Protein AF-F3FX16-F1 (afdb_monomer_lite)

InterPro domains:
  IPR000873 AMP-dependent synthetase/ligase domain [PF00501] (1-77)

Secondary structure (DSSP, 8-state):
---B----TTS-HHHHHHHHHHH--S-EEE-TTTGGGSPP-SSPEEETTS--TTS--SPP-----TTS--B------

Structure (mmCIF, N/CA/C/O backbone):
data_AF-F3FX16-F1
#
_entry.id   AF-F3FX16-F1
#
loop_
_atom_site.group_PDB
_atom_site.id
_atom_site.type_symbol
_atom_site.label_atom_id
_atom_site.label_alt_id
_atom_site.label_comp_id
_atom_site.label_asym_id
_atom_site.label_entity_id
_atom_site.label_seq_id
_atom_site.pdbx_PDB_ins_code
_atom_site.Cartn_x
_atom_site.Cartn_y
_atom_site.Cartn_z
_atom_site.occupancy
_atom_site.B_iso_or_equiv
_atom_site.auth_seq_id
_atom_site.auth_comp_id
_atom_site.auth_asym_id
_atom_site.auth_atom_id
_atom_site.pdbx_PDB_model_num
ATOM 1 N N . GLY A 1 1 ? 8.135 -1.722 -9.477 1.00 90.62 1 GLY A N 1
ATOM 2 C CA . GLY A 1 1 ? 7.452 -0.475 -9.861 1.00 90.62 1 GLY A CA 1
ATOM 3 C C . GLY A 1 1 ? 6.043 -0.428 -9.316 1.00 90.62 1 GLY A C 1
ATOM 4 O O . GLY A 1 1 ? 5.118 -0.294 -10.100 1.00 90.62 1 GLY A O 1
ATOM 5 N N . ALA A 1 2 ? 5.886 -0.569 -8.000 1.00 93.50 2 ALA A N 1
ATOM 6 C CA . ALA A 1 2 ? 4.614 -0.318 -7.329 1.00 93.50 2 ALA A CA 1
ATOM 7 C C . ALA A 1 2 ? 4.562 1.148 -6.867 1.00 93.50 2 ALA A C 1
ATOM 9 O O . ALA A 1 2 ? 5.599 1.815 -6.839 1.00 93.50 2 ALA A O 1
ATOM 10 N N . ALA A 1 3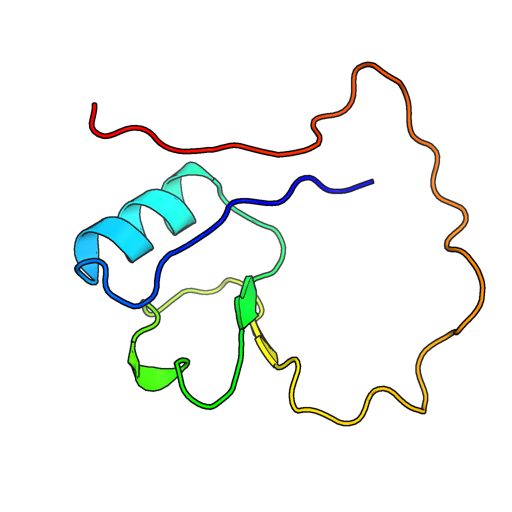 ? 3.377 1.609 -6.480 1.00 95.94 3 ALA A N 1
ATOM 11 C CA . ALA A 1 3 ? 3.180 2.857 -5.752 1.00 95.94 3 ALA A CA 1
ATOM 12 C C . ALA A 1 3 ? 2.838 2.543 -4.292 1.00 95.94 3 ALA A C 1
ATOM 14 O O . ALA A 1 3 ? 2.264 1.488 -4.019 1.00 95.94 3 ALA A O 1
ATOM 15 N N . TYR A 1 4 ? 3.162 3.447 -3.368 1.00 96.88 4 TYR A N 1
ATOM 16 C CA . TYR A 1 4 ? 2.784 3.285 -1.963 1.00 96.88 4 TYR A CA 1
ATOM 17 C C . TYR A 1 4 ? 1.654 4.236 -1.556 1.00 96.88 4 TYR A C 1
ATOM 19 O O . TYR A 1 4 ? 1.547 5.358 -2.061 1.00 96.88 4 TYR A O 1
ATOM 27 N N . VAL A 1 5 ? 0.835 3.777 -0.611 1.00 97.25 5 VAL A N 1
ATOM 28 C CA . VAL A 1 5 ? -0.205 4.566 0.055 1.00 97.25 5 VAL A CA 1
ATOM 29 C C . VAL A 1 5 ? 0.145 4.617 1.540 1.00 97.25 5 VAL A C 1
ATOM 31 O O . VAL A 1 5 ? 0.159 3.569 2.185 1.00 97.25 5 VAL A O 1
ATOM 34 N N . PRO A 1 6 ? 0.502 5.787 2.096 1.00 95.69 6 PRO A N 1
ATOM 35 C CA . PRO A 1 6 ? 0.823 5.886 3.508 1.00 95.69 6 PRO A CA 1
ATOM 36 C C . PRO A 1 6 ? -0.455 5.795 4.346 1.00 95.69 6 PRO A C 1
ATOM 38 O O . PRO A 1 6 ? -1.439 6.485 4.079 1.00 95.69 6 PRO A O 1
ATOM 41 N N . LEU A 1 7 ? -0.408 4.969 5.388 1.00 93.62 7 LEU A N 1
ATOM 42 C CA . LEU A 1 7 ? -1.452 4.842 6.398 1.00 93.62 7 LEU A CA 1
ATOM 43 C C . LEU A 1 7 ? -0.869 5.239 7.754 1.00 93.62 7 LEU A C 1
ATOM 45 O O . LEU A 1 7 ? 0.190 4.741 8.131 1.00 93.62 7 LEU A O 1
ATOM 49 N N . ASP A 1 8 ? -1.552 6.128 8.475 1.00 93.88 8 ASP A N 1
ATOM 50 C CA . ASP A 1 8 ? -1.195 6.487 9.849 1.00 93.88 8 ASP A CA 1
ATOM 51 C C . ASP A 1 8 ? -1.961 5.578 10.827 1.00 93.88 8 ASP A C 1
ATOM 53 O O . ASP A 1 8 ? -3.189 5.673 10.891 1.00 93.88 8 ASP A O 1
ATOM 57 N N . PRO A 1 9 ? -1.282 4.717 11.608 1.00 92.81 9 PRO A N 1
ATOM 58 C CA . PRO A 1 9 ? -1.927 3.845 12.590 1.00 92.81 9 PRO A CA 1
ATOM 59 C C . PRO A 1 9 ? -2.733 4.584 13.668 1.00 92.81 9 PRO A C 1
ATOM 61 O O . PRO A 1 9 ? -3.550 3.958 14.338 1.00 92.81 9 PRO A O 1
ATOM 64 N N . ALA A 1 10 ? -2.505 5.889 13.859 1.00 93.19 10 ALA A N 1
ATOM 65 C CA . ALA A 1 10 ? -3.276 6.723 14.777 1.00 93.19 10 ALA A CA 1
ATOM 66 C C . ALA A 1 10 ? -4.652 7.132 14.220 1.00 93.19 10 ALA A C 1
ATOM 68 O O . ALA A 1 10 ? -5.466 7.699 14.955 1.00 93.19 10 ALA A O 1
ATOM 69 N N . TYR A 1 11 ? -4.931 6.879 12.938 1.00 93.50 11 TYR A N 1
ATOM 70 C CA . TYR A 1 11 ? -6.244 7.143 12.362 1.00 93.50 11 TYR A CA 1
ATOM 71 C C . TYR A 1 11 ? -7.304 6.150 12.848 1.00 93.50 11 TYR A C 1
ATOM 73 O O . TYR A 1 11 ? -6.990 4.995 13.140 1.00 93.50 11 TYR A O 1
ATOM 81 N N . PRO A 1 12 ? -8.581 6.579 12.904 1.00 94.00 12 PRO A N 1
ATOM 82 C CA . PRO A 1 12 ? -9.689 5.678 13.190 1.00 94.00 12 PRO A CA 1
ATOM 83 C C . PRO A 1 12 ? -9.699 4.476 12.243 1.00 94.00 12 PRO A C 1
ATOM 85 O O . PRO A 1 12 ? -9.378 4.604 11.056 1.00 94.00 12 PRO A O 1
ATOM 88 N N . ILE A 1 13 ? -10.119 3.321 12.757 1.00 95.00 13 ILE A N 1
ATOM 89 C CA . ILE A 1 13 ? -10.123 2.057 12.013 1.00 95.00 13 ILE A CA 1
ATOM 90 C C . ILE A 1 13 ? -10.948 2.153 10.724 1.00 95.00 13 ILE A C 1
ATOM 92 O O . ILE A 1 13 ? -10.566 1.597 9.699 1.00 95.00 13 ILE A O 1
ATOM 96 N N . GLU A 1 14 ? -12.031 2.931 10.736 1.00 94.12 14 GLU A N 1
ATOM 97 C CA . GLU A 1 14 ? -12.900 3.156 9.582 1.00 94.12 14 GLU A CA 1
ATOM 98 C C . GLU A 1 14 ? -12.165 3.906 8.468 1.00 94.12 14 GLU A C 1
ATOM 100 O O . GLU A 1 14 ? -12.362 3.625 7.287 1.00 94.12 14 GLU A O 1
ATOM 105 N N . ARG A 1 15 ? -11.280 4.843 8.831 1.00 94.19 15 ARG A N 1
ATOM 106 C CA . ARG A 1 15 ? -10.468 5.600 7.870 1.00 94.19 15 ARG A CA 1
ATOM 107 C C . ARG A 1 15 ? -9.384 4.725 7.251 1.00 94.19 15 ARG A C 1
ATOM 109 O O . ARG A 1 15 ? -9.118 4.853 6.054 1.00 94.19 15 ARG A O 1
ATOM 116 N N . LEU A 1 16 ? -8.779 3.846 8.046 1.00 94.75 16 LEU A N 1
ATOM 117 C CA . LEU A 1 16 ? -7.819 2.860 7.557 1.00 94.75 16 LEU A CA 1
ATOM 118 C C . LEU A 1 16 ? -8.491 1.869 6.603 1.00 94.75 16 LEU A C 1
ATOM 120 O O . LEU A 1 16 ? -7.988 1.674 5.501 1.00 94.75 16 LEU A O 1
ATOM 124 N N . ALA A 1 17 ? -9.649 1.322 6.987 1.00 94.88 17 ALA A N 1
ATOM 125 C CA . ALA A 1 17 ? -10.430 0.403 6.161 1.00 94.88 17 ALA A CA 1
ATOM 126 C C . ALA A 1 17 ? -10.844 1.047 4.833 1.00 94.88 17 ALA A C 1
ATOM 128 O O . ALA A 1 17 ? -10.548 0.503 3.778 1.00 94.88 17 ALA A O 1
ATOM 129 N N . TYR A 1 18 ? -11.411 2.258 4.877 1.00 94.19 18 TYR A N 1
ATOM 130 C CA . TYR A 1 18 ? -11.768 3.015 3.675 1.00 94.19 18 TYR A CA 1
ATOM 131 C C . TYR A 1 18 ? -10.581 3.176 2.720 1.00 94.19 18 TYR A C 1
ATOM 133 O O . TYR A 1 18 ? -10.704 2.954 1.521 1.00 94.19 18 TYR A O 1
ATOM 141 N N . THR A 1 19 ? -9.426 3.581 3.254 1.00 94.75 19 THR A N 1
ATOM 142 C CA . THR A 1 19 ? -8.243 3.844 2.427 1.00 94.75 19 THR A CA 1
ATOM 143 C C . THR A 1 19 ? -7.704 2.549 1.821 1.00 94.75 19 THR A C 1
ATOM 145 O O . THR A 1 19 ? -7.272 2.540 0.669 1.00 94.75 19 THR A O 1
ATOM 148 N N . LEU A 1 20 ? -7.744 1.450 2.576 1.00 94.94 20 LEU A N 1
ATOM 149 C CA . LEU A 1 20 ? -7.310 0.136 2.118 1.00 94.94 20 LEU A CA 1
ATOM 150 C C . LEU A 1 20 ? -8.234 -0.419 1.023 1.00 94.94 20 LEU A C 1
ATOM 152 O O . LEU A 1 20 ? -7.737 -0.897 0.006 1.00 94.94 20 LEU A O 1
ATOM 156 N N . ASP A 1 21 ? -9.549 -0.290 1.200 1.00 94.81 21 ASP A N 1
ATOM 157 C CA . ASP A 1 21 ? -10.555 -0.748 0.236 1.00 94.81 21 ASP A CA 1
ATOM 158 C C . ASP A 1 21 ? -10.508 0.061 -1.069 1.00 94.81 21 ASP A C 1
ATOM 160 O O . ASP A 1 21 ? -10.545 -0.515 -2.154 1.00 94.81 21 ASP A O 1
ATOM 164 N N . ASP A 1 22 ? -10.389 1.390 -0.980 1.00 95.75 22 ASP A N 1
ATOM 165 C CA . ASP A 1 22 ? -10.365 2.275 -2.152 1.00 95.75 22 ASP A CA 1
ATOM 166 C C . ASP A 1 22 ? -9.056 2.160 -2.950 1.00 95.75 22 ASP A C 1
ATOM 168 O O . ASP A 1 22 ? -9.070 2.153 -4.181 1.00 95.75 22 ASP A O 1
ATOM 172 N N . SER A 1 23 ? -7.914 2.031 -2.264 1.00 95.25 23 SER A N 1
ATOM 173 C CA . SER A 1 23 ? -6.613 1.901 -2.936 1.00 95.25 23 SER A CA 1
ATOM 174 C C . SER A 1 23 ? -6.305 0.487 -3.434 1.00 95.25 23 SER A C 1
ATOM 176 O O . SER A 1 23 ? -5.434 0.338 -4.294 1.00 95.25 23 SER A O 1
ATOM 178 N N . ALA A 1 24 ? -7.001 -0.530 -2.909 1.00 95.00 24 ALA A N 1
ATOM 179 C CA . ALA A 1 24 ? -6.858 -1.946 -3.252 1.00 95.00 24 ALA A CA 1
ATOM 180 C C . ALA A 1 24 ? -5.387 -2.393 -3.442 1.00 95.00 24 ALA A C 1
ATOM 182 O O . ALA A 1 24 ? -5.013 -2.878 -4.520 1.00 95.00 24 ALA A O 1
ATOM 183 N N . PRO A 1 25 ? -4.508 -2.203 -2.436 1.00 96.56 25 PRO A N 1
ATOM 184 C CA . PRO A 1 25 ? -3.097 -2.505 -2.595 1.00 96.56 25 PRO A CA 1
ATOM 185 C C . PRO A 1 25 ? -2.867 -4.014 -2.659 1.00 96.56 25 PRO A C 1
ATOM 187 O O . PRO A 1 25 ? -3.552 -4.811 -2.023 1.00 96.56 25 PRO A O 1
ATOM 190 N N . VAL A 1 26 ? -1.826 -4.410 -3.388 1.00 96.62 26 VAL A N 1
ATOM 191 C CA . VAL A 1 26 ? -1.441 -5.824 -3.525 1.00 96.62 26 VAL A CA 1
ATOM 192 C C . VAL A 1 26 ? -0.809 -6.410 -2.257 1.00 96.62 26 VAL A C 1
ATOM 194 O O . VAL A 1 26 ? -0.747 -7.627 -2.116 1.00 96.62 26 VAL A O 1
ATOM 197 N N . ALA A 1 27 ? -0.306 -5.558 -1.360 1.00 96.50 27 ALA A N 1
ATOM 198 C CA . ALA A 1 27 ? 0.283 -5.937 -0.081 1.00 96.50 27 ALA A CA 1
ATOM 199 C C . ALA A 1 27 ? 0.273 -4.744 0.886 1.00 96.50 27 ALA A C 1
ATOM 201 O O . ALA A 1 27 ? 0.357 -3.589 0.460 1.00 96.50 27 ALA A O 1
ATOM 202 N N . LEU A 1 28 ? 0.235 -5.036 2.184 1.00 96.44 28 LEU A N 1
ATOM 203 C CA . LEU A 1 28 ? 0.337 -4.066 3.266 1.00 96.44 28 LEU A CA 1
ATOM 204 C C . LEU A 1 28 ? 1.656 -4.268 4.013 1.00 96.44 28 LEU A C 1
ATOM 206 O O . LEU A 1 28 ? 1.907 -5.336 4.564 1.00 96.44 28 LEU A O 1
ATOM 210 N N . LEU A 1 29 ? 2.493 -3.233 4.055 1.00 95.94 29 LEU A N 1
ATOM 211 C CA . LEU A 1 29 ? 3.707 -3.233 4.871 1.00 95.94 29 LEU A CA 1
ATOM 212 C C . LEU A 1 29 ? 3.370 -2.724 6.274 1.00 95.94 29 LEU A C 1
ATOM 214 O O . LEU A 1 29 ? 2.769 -1.660 6.410 1.00 95.94 29 LEU A O 1
ATOM 218 N N . SER A 1 30 ? 3.768 -3.458 7.312 1.00 95.69 30 SER A N 1
ATOM 219 C CA . SER A 1 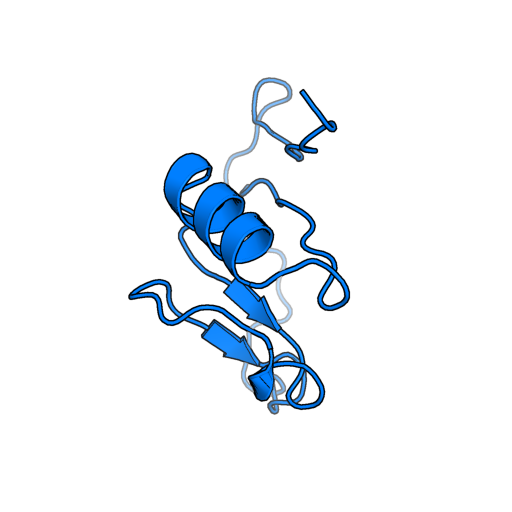30 ? 3.496 -3.088 8.706 1.00 95.69 30 SER A CA 1
ATOM 220 C C . SER A 1 30 ? 4.651 -3.447 9.635 1.00 95.69 30 SER A C 1
ATOM 222 O O . SER A 1 30 ? 5.510 -4.258 9.306 1.00 95.69 30 SER A O 1
ATOM 224 N N . GLN A 1 31 ? 4.629 -2.887 10.841 1.00 95.50 31 GLN A N 1
ATOM 225 C CA . GLN A 1 31 ? 5.425 -3.344 11.980 1.00 95.50 31 GLN A CA 1
ATOM 226 C C . GLN A 1 31 ? 4.529 -4.075 12.980 1.00 95.50 31 GLN A C 1
ATOM 228 O O . GLN A 1 31 ? 3.332 -3.788 13.076 1.00 95.50 31 GLN A O 1
ATOM 233 N N . ARG A 1 32 ? 5.096 -5.001 13.751 1.00 95.06 32 ARG A N 1
ATOM 234 C CA . ARG A 1 32 ? 4.396 -5.803 14.766 1.00 95.06 32 ARG A CA 1
ATOM 235 C C . ARG A 1 32 ? 3.747 -4.935 15.844 1.00 95.06 32 ARG A C 1
ATOM 237 O O . ARG A 1 32 ? 2.694 -5.293 16.359 1.00 95.06 32 ARG A O 1
ATOM 244 N N . SER A 1 33 ? 4.335 -3.776 16.144 1.00 95.31 33 SER A N 1
ATOM 245 C CA . SER A 1 33 ? 3.830 -2.801 17.122 1.00 95.31 33 SER A CA 1
ATOM 246 C C . SER A 1 33 ? 2.456 -2.216 16.775 1.00 95.31 33 SER A C 1
ATOM 248 O O . SER A 1 33 ? 1.722 -1.838 17.684 1.00 95.31 33 SER A O 1
ATOM 250 N N . VAL A 1 34 ? 2.101 -2.152 15.488 1.00 94.25 34 VAL A N 1
ATOM 251 C CA . VAL A 1 34 ? 0.865 -1.512 14.999 1.00 94.25 34 VAL A CA 1
ATOM 252 C C . VAL A 1 34 ? -0.092 -2.488 14.315 1.00 94.25 34 VAL A C 1
ATOM 254 O O . VAL A 1 34 ? -1.191 -2.104 13.941 1.00 94.25 34 VAL A O 1
ATOM 257 N N . GLN A 1 35 ?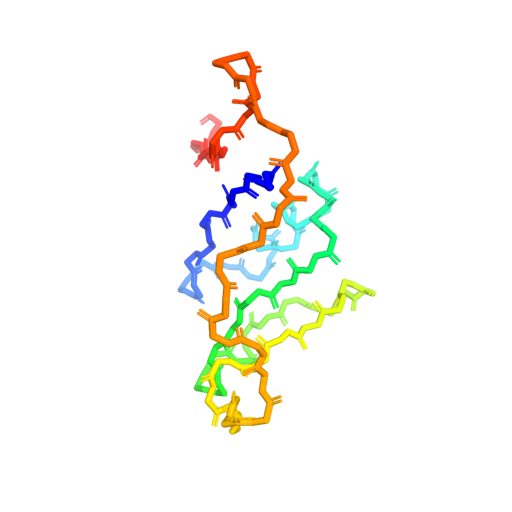 0.258 -3.773 14.202 1.00 91.12 35 GLN A N 1
ATOM 258 C CA . GLN A 1 35 ? -0.625 -4.773 13.582 1.00 91.12 35 GLN A CA 1
ATOM 259 C C . GLN A 1 35 ? -1.992 -4.883 14.273 1.00 91.12 35 GLN A C 1
ATOM 261 O O . GLN A 1 35 ? -2.992 -5.136 13.610 1.00 91.12 35 GLN A O 1
ATOM 266 N N . GLY A 1 36 ? -2.054 -4.645 15.587 1.00 90.81 36 GLY A N 1
ATOM 267 C CA . GLY A 1 36 ? -3.310 -4.655 16.344 1.00 90.81 36 GLY A CA 1
ATOM 268 C C . GLY A 1 36 ? -4.265 -3.498 16.026 1.00 90.81 36 GLY A C 1
ATOM 269 O O . GLY A 1 36 ? -5.408 -3.537 16.472 1.00 90.81 36 GLY A O 1
ATOM 270 N N . THR A 1 37 ? -3.821 -2.476 15.287 1.00 90.81 37 THR A N 1
ATOM 271 C CA . THR A 1 37 ? -4.652 -1.332 14.870 1.00 90.81 37 THR A CA 1
ATOM 272 C C . THR A 1 37 ? -5.068 -1.411 13.403 1.00 90.81 37 THR A C 1
ATOM 274 O O . THR A 1 37 ? -5.770 -0.524 12.923 1.00 90.81 37 THR A O 1
ATOM 277 N N . LEU A 1 38 ? -4.635 -2.447 12.678 1.00 92.06 38 LEU A N 1
ATOM 278 C CA . LEU A 1 38 ? -4.975 -2.619 11.271 1.00 92.06 38 LEU A CA 1
ATOM 279 C C . LEU A 1 38 ? -6.405 -3.153 11.111 1.00 92.06 38 LEU A C 1
ATOM 281 O O . LEU A 1 38 ? -6.842 -3.994 11.902 1.00 92.06 38 LEU A O 1
ATOM 285 N N . PRO A 1 39 ? -7.140 -2.704 10.079 1.00 92.94 39 PRO A N 1
ATOM 286 C CA . PRO A 1 39 ? -8.434 -3.281 9.749 1.00 92.94 39 PRO A CA 1
ATOM 287 C C . PRO A 1 39 ? -8.273 -4.736 9.302 1.00 92.94 39 PRO A C 1
ATOM 289 O O . PRO A 1 39 ? -7.261 -5.117 8.710 1.00 92.94 39 PRO A O 1
ATOM 292 N N . VAL A 1 40 ? -9.298 -5.551 9.555 1.00 89.81 40 VAL A N 1
ATOM 293 C CA . VAL A 1 40 ? -9.369 -6.902 8.990 1.00 89.81 40 VAL A CA 1
ATOM 294 C C . VAL A 1 40 ? -9.499 -6.773 7.475 1.00 89.81 40 VAL A C 1
ATOM 296 O O . VAL A 1 40 ? -10.415 -6.116 6.988 1.00 89.81 40 VAL A O 1
ATOM 299 N N . SER A 1 41 ? -8.580 -7.390 6.739 1.00 90.62 41 SER A N 1
ATOM 300 C CA . SER A 1 41 ? -8.528 -7.343 5.281 1.00 90.62 41 SER A CA 1
ATOM 301 C C . SER A 1 41 ? -7.947 -8.641 4.726 1.00 90.62 41 SER A C 1
ATOM 303 O O . SER A 1 41 ? -7.210 -9.343 5.418 1.00 90.62 41 SER A O 1
ATOM 305 N N . GLU A 1 42 ? -8.270 -8.952 3.472 1.00 92.44 42 GLU A N 1
ATOM 306 C CA . GLU A 1 42 ? -7.666 -10.061 2.724 1.00 92.44 42 GLU A CA 1
ATOM 307 C C . GLU A 1 42 ? -6.301 -9.688 2.119 1.00 92.44 42 GLU A C 1
ATOM 309 O O . GLU A 1 42 ? -5.607 -10.548 1.576 1.00 92.44 42 GLU A O 1
ATOM 314 N N . VAL A 1 43 ? -5.897 -8.413 2.213 1.00 95.38 43 VAL A N 1
ATOM 315 C CA . VAL A 1 43 ? -4.604 -7.941 1.708 1.00 95.38 43 VAL A CA 1
ATOM 316 C C . VAL A 1 43 ? -3.462 -8.634 2.467 1.00 95.38 43 VAL A C 1
ATOM 318 O O . VAL A 1 43 ? -3.417 -8.568 3.699 1.00 95.38 43 VAL A O 1
ATOM 321 N N . PRO A 1 44 ? -2.495 -9.255 1.764 1.00 95.38 44 PRO A N 1
ATOM 322 C CA . PRO A 1 44 ? -1.330 -9.861 2.398 1.00 95.38 44 PRO A CA 1
ATOM 323 C C . PRO A 1 44 ? -0.539 -8.841 3.220 1.00 95.38 44 PRO A C 1
ATOM 325 O O . PRO A 1 44 ? -0.130 -7.800 2.701 1.00 95.38 44 PRO A O 1
ATOM 328 N N . VAL A 1 45 ? -0.288 -9.153 4.493 1.00 95.00 45 VAL A N 1
ATOM 329 C CA . VAL A 1 45 ? 0.504 -8.302 5.388 1.00 95.00 45 VAL A CA 1
ATOM 330 C C . VAL A 1 45 ? 1.942 -8.803 5.434 1.00 95.00 45 VAL A C 1
ATOM 332 O O . VAL A 1 45 ? 2.194 -9.953 5.787 1.00 95.00 45 VAL A O 1
ATOM 335 N N . ILE A 1 46 ? 2.886 -7.923 5.113 1.00 94.75 46 ILE A N 1
ATOM 336 C CA . ILE A 1 46 ? 4.324 -8.157 5.251 1.00 94.75 46 ILE A CA 1
ATOM 337 C C . ILE A 1 46 ? 4.795 -7.405 6.494 1.00 94.75 46 ILE A C 1
ATOM 339 O O . ILE A 1 46 ? 4.700 -6.175 6.575 1.00 94.75 46 ILE A O 1
ATOM 343 N N . CYS A 1 47 ? 5.295 -8.151 7.475 1.00 94.44 47 CYS A N 1
ATOM 344 C CA . CYS A 1 47 ? 5.850 -7.591 8.696 1.00 94.44 47 CYS A CA 1
ATOM 345 C C . CYS A 1 47 ? 7.323 -7.236 8.480 1.00 94.44 47 CYS A C 1
ATOM 347 O O . CYS A 1 47 ? 8.153 -8.105 8.239 1.00 94.44 47 CYS A O 1
ATOM 349 N N . LEU A 1 48 ? 7.657 -5.953 8.595 1.00 93.50 48 LEU A N 1
ATOM 350 C CA . LEU A 1 48 ? 9.022 -5.451 8.413 1.00 93.50 48 LEU A CA 1
ATOM 351 C C . LEU A 1 48 ? 9.976 -5.859 9.545 1.00 93.50 48 LEU A C 1
ATOM 353 O O . LEU A 1 48 ? 11.183 -5.703 9.403 1.00 93.50 48 LEU A O 1
ATOM 357 N N . ASP A 1 49 ? 9.439 -6.362 10.659 1.00 95.00 49 ASP A N 1
ATOM 358 C CA . ASP A 1 49 ? 10.228 -6.868 11.786 1.00 95.00 49 ASP A CA 1
ATOM 359 C C . ASP A 1 49 ? 10.627 -8.347 11.620 1.00 95.00 49 ASP A C 1
ATOM 361 O O . ASP A 1 49 ? 11.223 -8.920 12.535 1.00 95.00 49 ASP A O 1
ATOM 365 N N . ASP A 1 50 ? 10.228 -8.992 10.520 1.00 93.25 50 ASP A N 1
ATOM 366 C CA . ASP A 1 50 ? 10.632 -10.363 10.208 1.00 93.25 50 ASP A CA 1
ATOM 367 C C . ASP A 1 50 ? 12.036 -10.390 9.588 1.00 93.25 50 ASP A C 1
ATOM 369 O O . ASP A 1 50 ? 12.531 -9.390 9.065 1.00 93.25 50 ASP A O 1
ATOM 373 N N . ASP A 1 51 ? 12.703 -11.541 9.678 1.00 91.50 51 ASP A N 1
ATOM 374 C CA . ASP A 1 51 ? 14.043 -11.700 9.123 1.00 91.50 51 ASP A CA 1
ATOM 375 C C . ASP A 1 51 ? 13.980 -11.817 7.594 1.00 91.50 51 ASP A C 1
ATOM 377 O O . ASP A 1 51 ? 13.340 -12.719 7.058 1.00 91.50 51 ASP A O 1
ATOM 381 N N . LEU A 1 52 ? 14.649 -10.895 6.900 1.00 88.75 52 LEU A N 1
ATOM 382 C CA . LEU A 1 52 ? 14.707 -10.823 5.436 1.00 88.75 52 LEU A CA 1
ATOM 383 C C . LEU A 1 52 ? 16.093 -11.208 4.895 1.00 88.75 52 LEU A C 1
ATOM 385 O O . LEU A 1 52 ? 16.409 -10.914 3.745 1.00 88.75 52 LEU A O 1
ATOM 389 N N . GLN A 1 53 ? 16.950 -11.828 5.713 1.00 89.88 53 GLN A N 1
ATOM 390 C CA . GLN A 1 53 ? 18.316 -12.204 5.319 1.00 89.88 53 GLN A CA 1
ATOM 391 C C . GLN A 1 53 ? 18.384 -13.149 4.113 1.00 89.88 53 GLN A C 1
ATOM 393 O O . GLN A 1 53 ? 19.362 -13.097 3.368 1.00 89.88 53 GLN A O 1
ATOM 398 N N . ASP A 1 54 ? 17.359 -13.977 3.912 1.00 90.62 54 ASP A N 1
ATOM 399 C CA . ASP A 1 54 ? 17.285 -14.921 2.791 1.00 90.62 54 ASP A CA 1
ATOM 400 C C . ASP A 1 54 ? 16.768 -14.279 1.488 1.00 90.62 54 ASP A C 1
ATOM 402 O O . ASP A 1 54 ? 16.797 -14.908 0.427 1.00 90.62 54 ASP A O 1
ATOM 406 N N . GLU A 1 55 ? 16.316 -13.022 1.536 1.00 91.19 55 GLU A N 1
ATOM 407 C CA . GLU A 1 55 ? 15.811 -12.312 0.364 1.00 9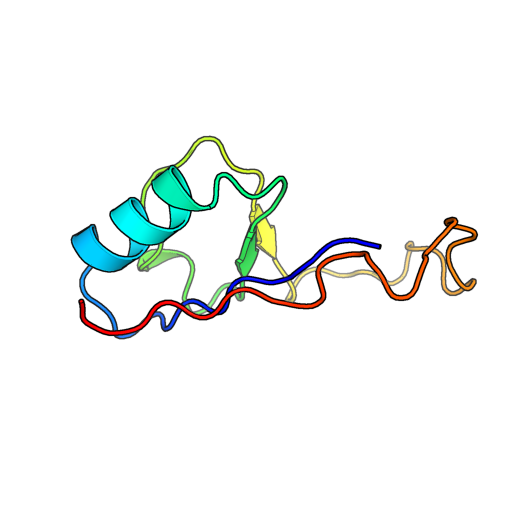1.19 55 GLU A CA 1
ATOM 408 C C . GLU A 1 55 ? 16.939 -11.790 -0.537 1.00 91.19 55 GLU A C 1
ATOM 410 O O . GLU A 1 55 ? 18.052 -11.462 -0.117 1.00 91.19 55 GLU A O 1
ATOM 415 N N . SER A 1 56 ? 16.641 -11.679 -1.832 1.00 92.88 56 SER A N 1
ATOM 416 C CA . SER A 1 56 ? 17.611 -11.200 -2.817 1.00 92.88 56 SER A CA 1
ATOM 417 C C . SER A 1 56 ? 18.014 -9.745 -2.564 1.00 92.88 56 SER A C 1
ATOM 419 O O . SER A 1 56 ? 17.192 -8.835 -2.627 1.00 92.88 56 SER A O 1
ATOM 421 N N . VAL A 1 57 ? 19.321 -9.504 -2.452 1.00 94.19 57 VAL A N 1
ATOM 422 C CA . VAL A 1 57 ? 19.915 -8.154 -2.403 1.00 94.19 57 VAL A CA 1
ATOM 423 C C . VAL A 1 57 ? 20.118 -7.519 -3.784 1.00 94.19 57 VAL A C 1
ATOM 425 O O . VAL A 1 57 ? 20.520 -6.361 -3.894 1.00 94.19 57 VAL A O 1
ATOM 428 N N . CYS A 1 58 ? 19.894 -8.270 -4.865 1.00 95.88 58 CYS A N 1
ATOM 429 C CA . CYS A 1 58 ? 20.031 -7.750 -6.219 1.00 95.88 58 CYS A CA 1
ATOM 430 C C . CYS A 1 58 ? 18.893 -6.783 -6.561 1.00 95.88 58 CYS A C 1
ATOM 432 O O . CYS A 1 58 ? 17.734 -7.021 -6.226 1.00 95.88 58 CYS A O 1
ATOM 434 N N . ASN A 1 59 ? 19.218 -5.733 -7.321 1.00 93.25 59 ASN A N 1
ATOM 435 C CA . ASN A 1 59 ? 18.216 -4.801 -7.826 1.00 93.25 59 ASN A CA 1
ATOM 436 C C . ASN A 1 59 ? 17.160 -5.553 -8.658 1.00 93.25 59 ASN A C 1
ATOM 438 O O . ASN A 1 59 ? 17.530 -6.238 -9.623 1.00 93.25 59 ASN A O 1
ATOM 442 N N . PRO A 1 60 ? 15.860 -5.402 -8.350 1.00 91.88 60 PRO A N 1
ATOM 443 C CA . PRO A 1 60 ? 14.814 -6.092 -9.083 1.00 91.88 60 PRO A CA 1
ATOM 444 C C . PRO A 1 60 ? 14.750 -5.554 -10.516 1.00 91.88 60 PRO A C 1
ATOM 446 O O . PRO A 1 60 ? 14.682 -4.347 -10.752 1.00 91.88 60 PRO A O 1
ATOM 449 N N . GLN A 1 61 ? 14.779 -6.460 -11.490 1.00 93.94 61 GLN A N 1
ATOM 450 C CA . GLN A 1 61 ? 14.740 -6.112 -12.909 1.00 93.94 61 GLN A CA 1
ATOM 451 C C . GLN A 1 61 ? 13.284 -5.959 -13.357 1.00 93.94 61 GLN A C 1
ATOM 453 O O . GLN A 1 61 ? 12.675 -6.896 -13.866 1.00 93.94 61 GLN A O 1
ATOM 458 N N . VAL A 1 62 ? 12.707 -4.778 -13.117 1.00 92.69 62 VAL A N 1
ATOM 459 C CA . VAL A 1 62 ? 11.301 -4.477 -13.431 1.00 92.69 62 VAL A CA 1
ATOM 460 C C . VAL A 1 62 ? 11.232 -3.246 -14.335 1.00 92.69 62 VAL A C 1
ATOM 462 O O . VAL A 1 62 ? 11.813 -2.219 -13.979 1.00 92.69 62 VAL A O 1
ATOM 465 N N . PRO A 1 63 ? 10.523 -3.295 -15.478 1.00 93.75 63 PRO A N 1
ATOM 466 C CA . PRO A 1 63 ? 10.347 -2.116 -16.316 1.00 93.75 63 PRO A CA 1
ATOM 467 C C . PRO A 1 63 ? 9.529 -1.058 -15.566 1.00 93.75 63 PRO A C 1
ATOM 469 O O . PRO A 1 63 ? 8.456 -1.344 -15.036 1.00 93.75 63 PRO A O 1
ATOM 472 N N . VAL A 1 64 ? 10.041 0.169 -15.529 1.00 95.00 64 VAL A N 1
ATOM 473 C CA . VAL A 1 64 ? 9.365 1.344 -14.966 1.00 95.00 64 VAL A CA 1
ATOM 474 C C . VAL A 1 64 ? 9.491 2.514 -15.933 1.00 95.00 64 VAL A C 1
ATOM 476 O O . VAL A 1 64 ? 10.482 2.640 -16.651 1.00 95.00 64 VAL A O 1
ATOM 479 N N . THR A 1 65 ? 8.477 3.369 -15.965 1.00 96.62 65 THR A N 1
ATOM 480 C CA . THR A 1 65 ? 8.399 4.546 -16.834 1.00 96.62 65 THR A CA 1
ATOM 481 C C . THR A 1 65 ? 8.044 5.786 -16.011 1.00 96.62 65 THR A C 1
ATOM 483 O O . THR A 1 65 ? 7.412 5.650 -14.961 1.00 96.62 65 THR A O 1
ATOM 486 N N . PRO A 1 66 ? 8.358 7.005 -16.489 1.00 96.50 66 PRO A N 1
ATOM 487 C CA . PRO A 1 66 ? 7.965 8.242 -15.807 1.00 96.50 66 PRO A CA 1
ATOM 488 C C . PRO A 1 66 ? 6.450 8.423 -15.630 1.00 96.50 66 PRO A C 1
ATOM 490 O O . PRO A 1 66 ? 6.029 9.240 -14.821 1.00 96.50 66 PRO A O 1
ATOM 493 N N . GLY A 1 67 ? 5.631 7.689 -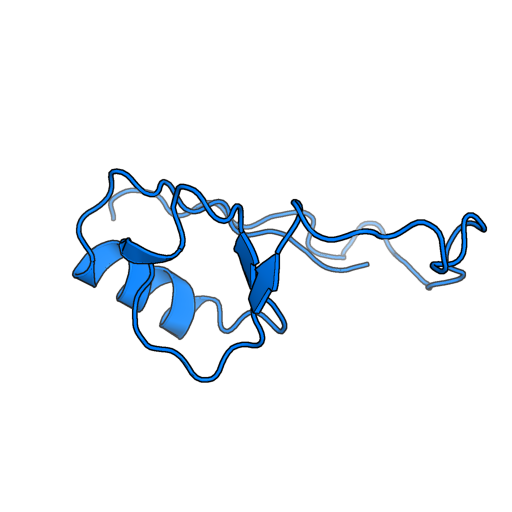16.391 1.00 96.56 67 GLY A N 1
ATOM 494 C CA . GLY A 1 67 ? 4.174 7.710 -16.265 1.00 96.56 67 GLY A CA 1
ATOM 495 C C 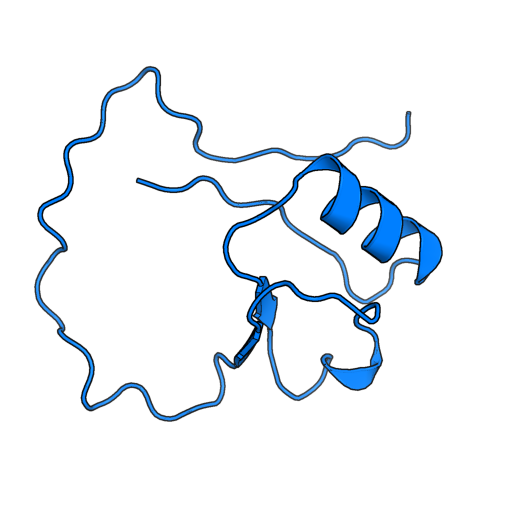. GLY A 1 67 ? 3.618 6.763 -15.198 1.00 96.56 67 GLY A C 1
ATOM 496 O O . GLY A 1 67 ? 2.409 6.755 -14.981 1.00 96.56 67 GLY A O 1
ATOM 497 N N . ASN A 1 68 ? 4.448 5.937 -14.549 1.00 96.50 68 ASN A N 1
ATOM 498 C CA . ASN A 1 68 ? 3.975 5.074 -13.470 1.00 96.50 68 ASN A CA 1
ATOM 499 C C . ASN A 1 68 ? 3.753 5.872 -12.182 1.00 96.50 68 ASN A C 1
ATOM 501 O O . ASN A 1 68 ? 4.521 6.773 -11.852 1.00 96.50 68 ASN A O 1
ATOM 505 N N . LEU A 1 69 ? 2.712 5.497 -11.436 1.00 95.94 69 LEU A N 1
ATOM 506 C CA . LEU A 1 69 ? 2.455 6.054 -10.114 1.00 95.94 69 LEU A CA 1
ATOM 507 C C . LEU A 1 69 ? 3.634 5.763 -9.178 1.00 95.94 69 LEU A C 1
ATOM 509 O O . LEU A 1 69 ? 4.149 4.646 -9.145 1.00 95.94 69 LEU A O 1
ATOM 513 N N . ALA A 1 70 ? 4.019 6.773 -8.399 1.00 95.38 70 ALA A N 1
ATOM 514 C CA . ALA A 1 70 ? 5.014 6.641 -7.338 1.00 95.38 70 ALA A CA 1
ATOM 515 C C . ALA A 1 70 ? 4.352 6.517 -5.957 1.00 95.38 70 ALA A C 1
ATOM 517 O O . ALA A 1 70 ? 4.779 5.713 -5.130 1.00 95.38 70 ALA A O 1
ATOM 518 N N . TYR A 1 71 ? 3.289 7.289 -5.717 1.00 96.62 71 TYR A N 1
ATOM 519 C CA . TYR A 1 71 ? 2.516 7.269 -4.479 1.00 96.62 71 TYR A CA 1
ATOM 520 C C . TYR A 1 71 ? 1.098 7.798 -4.699 1.00 96.62 71 TYR A C 1
ATOM 522 O O . TYR A 1 71 ? 0.833 8.502 -5.676 1.00 96.62 71 TYR A O 1
ATOM 530 N N . VAL A 1 72 ? 0.212 7.499 -3.752 1.00 97.00 72 VAL A N 1
ATOM 531 C CA . VAL A 1 72 ? -1.107 8.130 -3.616 1.00 97.00 72 VAL A CA 1
ATOM 532 C C . VAL A 1 72 ? -1.246 8.604 -2.175 1.00 97.00 72 VAL A C 1
ATOM 534 O O . VAL A 1 72 ? -1.018 7.834 -1.249 1.00 97.00 72 VAL A O 1
ATOM 537 N N . ILE A 1 73 ? -1.596 9.875 -1.976 1.00 95.56 73 ILE A N 1
ATOM 538 C CA . ILE A 1 73 ? -1.833 10.454 -0.649 1.00 95.56 73 ILE A CA 1
ATOM 539 C C . ILE A 1 73 ? -3.289 10.894 -0.581 1.00 95.56 73 ILE A C 1
ATOM 541 O O . ILE A 1 73 ? -3.733 11.715 -1.383 1.00 95.56 73 ILE A O 1
ATOM 545 N N . TYR A 1 74 ? -4.014 10.356 0.397 1.00 93.31 74 TYR A N 1
ATOM 546 C CA . TYR A 1 74 ? -5.400 10.719 0.654 1.00 93.31 74 TYR A CA 1
ATOM 547 C C . TYR A 1 74 ? -5.456 12.006 1.468 1.00 93.31 74 TYR A C 1
ATOM 549 O O . TYR A 1 74 ? -4.895 12.097 2.560 1.00 93.31 74 TYR A O 1
ATOM 557 N N . THR A 1 75 ? -6.177 12.994 0.955 1.00 89.25 75 THR A N 1
ATOM 558 C CA . THR A 1 75 ? -6.540 14.196 1.707 1.00 89.25 75 THR A CA 1
ATOM 559 C C . THR A 1 75 ? -7.863 13.971 2.446 1.00 89.25 75 THR A C 1
ATOM 561 O O . THR A 1 75 ? -8.473 12.900 2.351 1.00 89.25 75 THR A O 1
ATOM 564 N N . SER A 1 76 ? -8.296 14.948 3.241 1.00 79.19 76 SER A N 1
ATOM 565 C CA . SER A 1 76 ? -9.476 14.850 4.113 1.00 79.19 76 SER A CA 1
ATOM 566 C C . SER A 1 76 ? -10.806 14.617 3.389 1.00 79.19 76 SER A C 1
ATOM 568 O O . SER A 1 76 ? -11.781 14.269 4.052 1.00 79.19 76 SER A O 1
ATOM 570 N N . GLY A 1 77 ? -10.849 14.794 2.063 1.00 60.56 77 GLY A N 1
ATOM 571 C CA . GLY A 1 77 ? -12.089 15.192 1.395 1.00 60.56 77 GLY A CA 1
ATOM 572 C C . GLY A 1 77 ? -12.379 16.663 1.655 1.00 60.56 77 GLY A C 1
ATOM 573 O O . GLY A 1 77 ? -12.082 17.139 2.779 1.00 60.56 77 GLY A O 1
#

Foldseek 3Di:
DDAEEDDDLPDQQVVQVVSCVVVVDQAAEDAPVRPVSHHDDPRHYDHPPDDCVVPDPDDDPDDDDPPDHHYDYDDPD

Organism: NCBI:txid629262

Sequence (77 aa):
GAAYVPLDPAYPIERLAYTLDDSAPVALLSQRSVQGTLPVSEVPVICLDDDLQDESVCNPQVPVTPGNLAYVIYTSG

Radius of gyration: 14.32 Å; chains: 1; bounding box: 33×30×34 Å

pLDDT: mean 93.48, std 4.6, range [60.56, 97.25]